Protein AF-A0A9Q1EUB3-F1 (afdb_monomer_lite)

Organism: Synaphobranchus kaupii (NCBI:txid118154)

Secondary structure (DSSP, 8-state):
-----------------------HHHHHHHHHHHHHHHHTTTS--HHHHHHHHHHHHHHHHGGGGGGSHHHHHHHHHHHHTT---SS--HHHHHHHHHHHHHHHHHHHHHHHHHHHHHH--SS---HHHHHHHTT----SSTTS-----

Structure (mmCIF, N/CA/C/O backbone):
data_AF-A0A9Q1EUB3-F1
#
_entry.id   AF-A0A9Q1EUB3-F1
#
loop_
_atom_site.group_PDB
_atom_site.id
_atom_site.type_symbol
_atom_site.label_atom_id
_atom_site.label_alt_id
_atom_site.label_comp_id
_atom_site.label_asym_id
_atom_site.label_entity_id
_atom_site.label_seq_id
_atom_site.pdbx_PDB_ins_code
_atom_site.Cartn_x
_atom_site.Cartn_y
_atom_site.Cartn_z
_atom_site.occupancy
_atom_site.B_iso_or_equiv
_atom_site.auth_seq_id
_atom_site.auth_comp_id
_atom_site.auth_asym_id
_atom_site.auth_atom_id
_atom_site.pdbx_PDB_model_num
ATOM 1 N N . MET A 1 1 ? 26.796 -40.409 -0.440 1.00 44.06 1 MET A N 1
ATOM 2 C CA . MET A 1 1 ? 26.530 -39.123 -1.110 1.00 44.06 1 MET A CA 1
ATOM 3 C C . MET A 1 1 ? 26.228 -39.426 -2.563 1.00 44.06 1 MET A C 1
ATOM 5 O O . MET A 1 1 ? 27.156 -39.417 -3.345 1.00 44.06 1 MET A O 1
ATOM 9 N N . GLU A 1 2 ? 24.979 -39.734 -2.904 1.00 29.94 2 GLU A N 1
ATOM 10 C CA . GLU A 1 2 ? 24.496 -39.784 -4.292 1.00 29.94 2 GLU A CA 1
ATOM 11 C C . GLU A 1 2 ? 22.990 -39.489 -4.243 1.00 29.94 2 GLU A C 1
ATOM 13 O O . GLU A 1 2 ? 22.250 -40.174 -3.540 1.00 29.94 2 GLU A O 1
ATOM 18 N N . PHE A 1 3 ? 22.554 -38.418 -4.907 1.00 33.25 3 PHE A N 1
ATOM 19 C CA . PHE A 1 3 ? 21.143 -38.091 -5.121 1.00 33.25 3 PHE A CA 1
ATOM 20 C C . PHE A 1 3 ? 20.840 -38.330 -6.604 1.00 33.25 3 PHE A C 1
ATOM 22 O O . PHE A 1 3 ? 21.525 -37.734 -7.440 1.00 33.25 3 PHE A O 1
ATOM 29 N N . PRO A 1 4 ? 19.841 -39.154 -6.966 1.00 39.62 4 PRO A N 1
ATOM 30 C CA . PRO A 1 4 ? 19.448 -39.307 -8.354 1.00 39.62 4 PRO A CA 1
ATOM 31 C C . PRO A 1 4 ? 18.542 -38.145 -8.776 1.00 39.62 4 PRO A C 1
ATOM 33 O O . PRO A 1 4 ? 17.519 -37.856 -8.153 1.00 39.62 4 PRO A O 1
ATOM 36 N N . LEU A 1 5 ? 18.934 -37.486 -9.863 1.00 42.03 5 LEU A N 1
ATOM 37 C CA . LEU A 1 5 ? 18.097 -36.578 -10.639 1.00 42.03 5 LEU A CA 1
ATOM 38 C C . LEU A 1 5 ? 17.076 -37.416 -11.421 1.00 42.03 5 LEU A C 1
ATOM 40 O O . LEU A 1 5 ? 17.449 -38.079 -12.386 1.00 42.03 5 LEU A O 1
ATOM 44 N N . SER A 1 6 ? 15.798 -37.376 -11.031 1.00 38.88 6 SER A N 1
ATOM 45 C CA . SER A 1 6 ? 14.698 -37.865 -11.870 1.00 38.88 6 SER A CA 1
ATOM 46 C C . SER A 1 6 ? 13.845 -36.696 -12.361 1.00 38.88 6 SER A C 1
ATOM 48 O O . SER A 1 6 ? 13.167 -36.032 -11.582 1.00 38.88 6 SER A O 1
ATOM 50 N N . GLU A 1 7 ? 13.930 -36.469 -13.670 1.00 37.84 7 GLU A N 1
ATOM 51 C CA . GLU A 1 7 ? 12.834 -36.102 -14.572 1.00 37.84 7 GLU A CA 1
ATOM 52 C C . GLU A 1 7 ? 11.851 -35.017 -14.101 1.00 37.84 7 GLU A C 1
ATOM 54 O O . GLU A 1 7 ? 10.818 -35.289 -13.495 1.00 37.84 7 GLU A O 1
ATOM 59 N N . CYS A 1 8 ? 12.106 -33.773 -14.517 1.00 34.84 8 CYS A N 1
ATOM 60 C CA . CYS A 1 8 ? 11.049 -32.773 -14.637 1.00 34.84 8 CYS A CA 1
ATOM 61 C C . CYS A 1 8 ? 10.684 -32.649 -16.121 1.00 34.84 8 CYS A C 1
ATOM 63 O O . CYS A 1 8 ? 11.430 -32.085 -16.925 1.00 34.84 8 CYS A O 1
ATOM 65 N N . GLY A 1 9 ? 9.562 -33.275 -16.480 1.00 30.45 9 GLY A N 1
ATOM 66 C CA . GLY A 1 9 ? 9.044 -33.370 -17.837 1.00 30.45 9 GLY A CA 1
ATOM 67 C C . GLY A 1 9 ? 8.865 -32.007 -18.503 1.00 30.45 9 GLY A C 1
ATOM 68 O O . GLY A 1 9 ? 8.285 -31.071 -17.954 1.00 30.45 9 GLY A O 1
ATOM 69 N N . SER A 1 10 ? 9.353 -31.926 -19.737 1.00 34.34 10 SER A N 1
ATOM 70 C CA . SER A 1 10 ? 9.115 -30.816 -20.649 1.00 34.34 10 SER A CA 1
ATOM 71 C C . SER A 1 10 ? 7.652 -30.808 -21.082 1.00 34.34 10 SER A C 1
ATOM 73 O O . SER A 1 10 ? 7.253 -31.555 -21.972 1.00 34.34 10 SER A O 1
ATOM 75 N N . VAL A 1 11 ? 6.845 -29.932 -20.490 1.00 35.12 11 VAL A N 1
ATOM 76 C CA . VAL A 1 11 ? 5.550 -29.565 -21.065 1.00 35.12 11 VAL A CA 1
ATOM 77 C C . VAL A 1 11 ? 5.736 -28.267 -21.839 1.00 35.12 11 VAL A C 1
ATOM 79 O O . VAL A 1 11 ? 5.609 -27.159 -21.322 1.00 35.12 11 VAL A O 1
ATOM 82 N N . VAL A 1 12 ? 6.070 -28.436 -23.117 1.00 43.19 12 VAL A N 1
ATOM 83 C CA . VAL A 1 12 ? 5.986 -27.400 -24.145 1.00 43.19 12 VAL A CA 1
ATOM 84 C C . VAL A 1 12 ? 4.505 -27.091 -24.364 1.00 43.19 12 VAL A C 1
ATOM 86 O O . VAL A 1 12 ? 3.817 -27.775 -25.122 1.00 43.19 12 VAL A O 1
ATOM 89 N N . LEU A 1 13 ? 3.995 -26.049 -23.709 1.00 34.94 13 LEU A N 1
ATOM 90 C CA . LEU A 1 13 ? 2.704 -25.459 -24.054 1.00 34.94 13 LEU A CA 1
ATOM 91 C C . LEU A 1 13 ? 2.918 -24.137 -24.784 1.00 34.94 13 LEU A C 1
ATOM 93 O O . LEU A 1 13 ? 3.060 -23.069 -24.199 1.00 34.94 13 LEU A O 1
ATOM 97 N N . LYS A 1 14 ? 2.962 -24.298 -26.110 1.00 31.47 14 LYS A N 1
ATOM 98 C CA . LYS A 1 14 ? 2.446 -23.416 -27.162 1.00 31.47 14 LYS A CA 1
ATOM 99 C C . LYS A 1 14 ? 2.077 -22.000 -26.713 1.00 31.47 14 LYS A C 1
ATOM 101 O O . LYS A 1 14 ? 1.000 -21.752 -26.174 1.00 31.47 14 LYS A O 1
ATOM 106 N N . SER A 1 15 ? 2.963 -21.085 -27.092 1.00 37.06 15 SER A N 1
ATOM 107 C CA . SER A 1 15 ? 2.638 -19.837 -27.783 1.00 37.06 15 SER A CA 1
ATOM 108 C C . SER A 1 15 ? 1.164 -19.706 -28.192 1.00 37.06 15 SER A C 1
ATOM 110 O O . SER A 1 15 ? 0.725 -20.188 -29.237 1.00 37.06 15 SER A O 1
ATOM 112 N N . LYS A 1 16 ? 0.398 -18.981 -27.381 1.00 37.72 16 LYS A N 1
ATOM 113 C CA . LYS A 1 16 ? -0.776 -18.260 -27.860 1.00 37.72 16 LYS A CA 1
ATOM 114 C C . LYS A 1 16 ? -0.480 -16.776 -27.748 1.00 37.72 16 LYS A C 1
ATOM 116 O O . LYS A 1 16 ? -0.181 -16.273 -26.670 1.00 37.72 16 LYS A O 1
ATOM 121 N N . LEU A 1 17 ? -0.513 -16.138 -28.915 1.00 42.16 17 LEU A N 1
ATOM 122 C CA . LEU A 1 17 ? -0.619 -14.703 -29.127 1.00 42.16 17 LEU A CA 1
ATOM 123 C C . LEU A 1 17 ? -1.437 -14.036 -28.014 1.00 42.16 17 LEU A C 1
ATOM 125 O O . LEU A 1 17 ? -2.651 -14.201 -27.962 1.00 42.16 17 LEU A O 1
ATOM 129 N N . CYS A 1 18 ? -0.766 -13.221 -27.214 1.00 31.62 18 CYS A N 1
ATOM 130 C CA . CYS A 1 18 ? -1.321 -11.993 -26.660 1.00 31.62 18 CYS A CA 1
ATOM 131 C C . CYS A 1 18 ? -0.245 -10.926 -26.849 1.00 31.62 18 CYS A C 1
ATOM 133 O O . CYS A 1 18 ? 0.394 -10.470 -25.905 1.00 31.62 18 CYS A O 1
ATOM 135 N N . GLN A 1 19 ? -0.006 -10.571 -28.113 1.00 35.78 19 GLN A N 1
ATOM 136 C CA . GLN A 1 19 ? 0.551 -9.267 -28.440 1.00 35.78 19 GL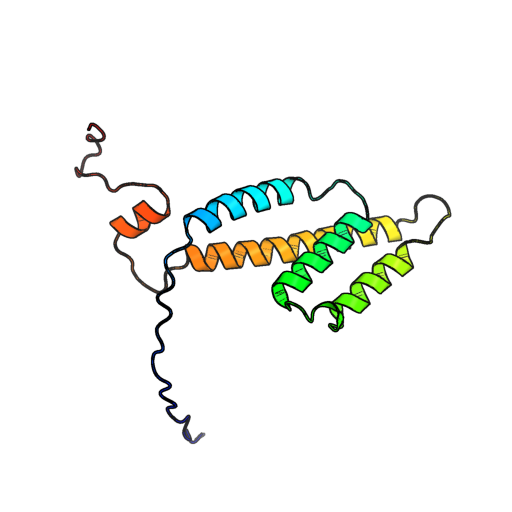N A CA 1
ATOM 137 C C . GLN A 1 19 ? -0.581 -8.258 -28.190 1.00 35.78 19 GLN A C 1
ATOM 139 O O . GLN A 1 19 ? -1.271 -7.845 -29.116 1.00 35.78 19 GLN A O 1
ATOM 144 N N . GLU A 1 20 ? -0.859 -7.955 -26.922 1.00 34.50 20 GLU A N 1
ATOM 145 C CA . GLU A 1 20 ? -1.753 -6.850 -26.588 1.00 34.50 20 GLU A CA 1
ATOM 146 C C . GLU A 1 20 ? -0.958 -5.544 -26.727 1.00 34.50 20 GLU A C 1
ATOM 148 O O . GLU A 1 20 ? 0.180 -5.457 -26.247 1.00 34.50 20 GLU A O 1
ATOM 153 N N . PRO A 1 21 ? -1.505 -4.546 -27.437 1.00 38.25 21 PRO A N 1
ATOM 154 C CA . PRO A 1 21 ? -0.824 -3.293 -27.684 1.00 38.25 21 PRO A CA 1
ATOM 155 C C . PRO A 1 21 ? -0.577 -2.555 -26.369 1.00 38.25 21 PRO A C 1
ATOM 157 O O . PRO A 1 21 ? -1.400 -2.502 -25.462 1.00 38.25 21 PRO A O 1
ATOM 160 N N . ILE A 1 22 ? 0.617 -1.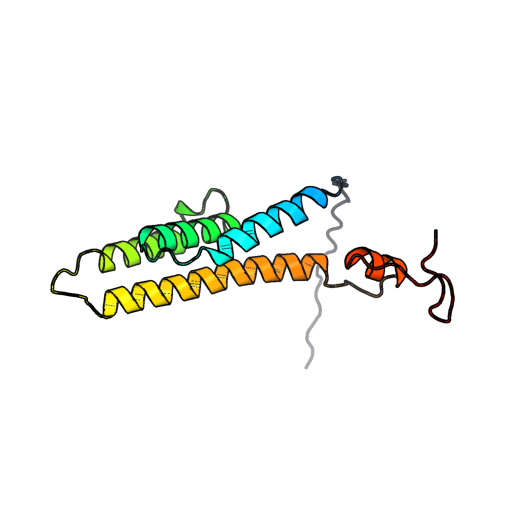989 -26.304 1.00 45.75 22 ILE A N 1
ATOM 161 C CA . ILE A 1 22 ? 1.215 -1.272 -25.191 1.00 45.75 22 ILE A CA 1
ATOM 162 C C . ILE A 1 22 ? 0.281 -0.135 -24.714 1.00 45.75 22 ILE A C 1
ATOM 164 O O . ILE A 1 22 ? 0.266 0.957 -25.277 1.00 45.75 22 ILE A O 1
ATOM 168 N N . GLU A 1 23 ? -0.457 -0.365 -23.623 1.00 39.03 23 GLU A N 1
ATOM 169 C CA . GLU A 1 23 ? -1.208 0.653 -22.864 1.00 39.03 23 GLU A CA 1
ATOM 170 C C . GLU A 1 23 ? -0.277 1.564 -22.015 1.00 39.03 23 GLU A C 1
ATOM 172 O O . GLU A 1 23 ? -0.557 1.879 -20.852 1.00 39.03 23 GLU A O 1
ATOM 177 N N . THR A 1 24 ? 0.873 2.009 -22.539 1.00 45.38 24 THR A N 1
ATOM 178 C CA . THR A 1 24 ? 1.835 2.835 -21.766 1.00 45.38 24 THR A CA 1
ATOM 179 C C . THR A 1 24 ? 1.306 4.223 -21.418 1.00 45.38 24 THR A C 1
ATOM 181 O O . THR A 1 24 ? 1.717 4.790 -20.403 1.00 45.38 24 THR A O 1
ATOM 184 N N . LEU A 1 25 ? 0.349 4.752 -22.185 1.00 40.81 25 LEU A N 1
ATOM 185 C CA . LEU A 1 25 ? -0.290 6.040 -21.890 1.00 40.81 25 LEU A CA 1
ATOM 186 C C . LEU A 1 25 ? -1.237 5.951 -20.680 1.00 40.81 25 LEU A C 1
ATOM 188 O O . LEU A 1 25 ? -1.272 6.862 -19.852 1.00 40.81 25 LEU A O 1
ATOM 192 N N . GLY A 1 26 ? -1.916 4.813 -20.497 1.00 43.84 26 GLY A N 1
ATOM 193 C CA . GLY A 1 26 ? -2.769 4.568 -19.331 1.00 43.84 26 GLY A CA 1
ATOM 194 C C . GLY A 1 26 ? -1.970 4.356 -18.043 1.00 43.84 26 GLY A C 1
ATOM 195 O O . GLY A 1 26 ? -2.418 4.738 -16.958 1.00 43.84 26 GLY A O 1
ATOM 196 N N . PHE A 1 27 ? -0.757 3.799 -18.146 1.00 42.88 27 PHE A N 1
ATOM 197 C CA . PHE A 1 27 ? 0.111 3.560 -16.994 1.00 42.88 27 PHE A CA 1
ATOM 198 C C . PHE A 1 27 ? 0.569 4.870 -16.345 1.00 42.88 27 PHE A C 1
ATOM 200 O O . PHE A 1 27 ? 0.422 5.018 -15.134 1.00 42.88 27 PHE A O 1
ATOM 207 N N . GLN A 1 28 ? 1.050 5.844 -17.127 1.00 47.72 28 GLN A N 1
ATOM 208 C CA . GLN A 1 28 ? 1.608 7.098 -16.604 1.00 47.72 28 GLN A CA 1
ATOM 209 C C . GLN A 1 28 ? 0.540 8.004 -15.961 1.00 47.72 28 GLN A C 1
ATOM 211 O O . GLN A 1 28 ? 0.772 8.588 -14.897 1.00 47.72 28 GLN A O 1
ATOM 216 N N . GLU A 1 29 ? -0.655 8.090 -16.554 1.00 49.69 29 GLU A N 1
ATOM 217 C CA . GLU A 1 29 ? -1.780 8.856 -16.000 1.00 49.69 29 GLU A CA 1
ATOM 218 C C . GLU A 1 29 ? -2.383 8.200 -14.753 1.00 49.69 29 GLU A C 1
ATOM 220 O O . GLU A 1 29 ? -2.696 8.885 -13.772 1.00 49.69 29 GLU A O 1
ATOM 225 N N . LYS A 1 30 ? -2.496 6.866 -14.742 1.00 53.62 30 LYS A N 1
ATOM 226 C CA . LYS A 1 30 ? -2.909 6.100 -13.559 1.00 53.62 30 LYS A CA 1
ATOM 227 C C . LYS A 1 30 ? -1.891 6.239 -12.429 1.00 53.62 30 LYS A C 1
ATOM 229 O O . LYS A 1 30 ? -2.296 6.452 -11.289 1.00 53.62 30 LYS A O 1
ATOM 234 N N . TRP A 1 31 ? -0.594 6.230 -12.742 1.00 52.28 31 TRP A N 1
ATOM 235 C CA . TRP A 1 31 ? 0.483 6.505 -11.786 1.00 52.28 31 TRP A CA 1
ATOM 236 C C . TRP A 1 31 ? 0.379 7.914 -11.202 1.00 52.28 31 TRP A C 1
ATOM 238 O O . TRP A 1 31 ? 0.492 8.091 -9.992 1.00 52.28 31 TRP A O 1
ATOM 248 N N . ARG A 1 32 ? 0.108 8.929 -12.034 1.00 52.19 32 ARG A N 1
ATOM 249 C CA . ARG A 1 32 ? -0.067 10.324 -11.591 1.00 52.19 32 ARG A CA 1
ATOM 250 C C . ARG A 1 32 ? -1.268 10.465 -10.644 1.00 52.19 32 ARG A C 1
ATOM 252 O O . ARG A 1 32 ? -1.176 11.156 -9.627 1.00 52.19 32 ARG A O 1
ATOM 259 N N . ARG A 1 33 ? -2.362 9.751 -10.927 1.00 52.88 33 ARG A N 1
ATOM 260 C CA . ARG A 1 33 ? -3.582 9.707 -10.102 1.00 52.88 33 ARG A CA 1
ATOM 261 C C . ARG A 1 33 ? -3.375 8.945 -8.790 1.00 52.88 33 ARG A C 1
ATOM 263 O O . ARG A 1 33 ? -3.799 9.422 -7.740 1.00 52.88 33 ARG A O 1
ATOM 270 N N . ASP A 1 34 ? -2.676 7.813 -8.825 1.00 56.00 34 ASP A N 1
ATOM 271 C CA . ASP A 1 34 ? -2.317 7.032 -7.636 1.00 56.00 34 ASP A CA 1
ATOM 272 C C . ASP A 1 34 ? -1.300 7.777 -6.751 1.00 56.00 34 ASP A C 1
ATOM 274 O O . ASP A 1 34 ? -1.431 7.751 -5.529 1.00 56.00 34 ASP A O 1
ATOM 278 N N . LYS A 1 35 ? -0.366 8.537 -7.343 1.00 52.22 35 LYS A N 1
ATOM 279 C CA . LYS A 1 35 ? 0.605 9.399 -6.642 1.00 52.22 35 LYS A CA 1
ATOM 280 C C . LYS A 1 35 ? -0.067 10.553 -5.891 1.00 52.22 35 LYS A C 1
ATOM 282 O O . LYS A 1 35 ? 0.295 10.836 -4.749 1.00 52.22 35 LYS A O 1
ATOM 287 N N . LEU A 1 36 ? -1.075 11.197 -6.488 1.00 51.28 36 LEU A N 1
ATOM 288 C CA . LEU A 1 36 ? -1.849 12.253 -5.820 1.00 51.28 36 LEU A CA 1
ATOM 289 C C . LEU A 1 36 ? -2.753 11.685 -4.710 1.00 51.28 36 LEU A C 1
ATOM 291 O O . LEU A 1 36 ? -2.957 12.314 -3.676 1.00 51.28 36 LEU A O 1
ATOM 295 N N . ARG A 1 37 ? -3.236 10.454 -4.890 1.00 52.97 37 ARG A N 1
ATOM 296 C CA . ARG A 1 37 ? -4.070 9.737 -3.921 1.00 52.97 37 ARG A CA 1
ATOM 297 C C . ARG A 1 37 ? -3.267 9.185 -2.733 1.00 52.97 37 ARG A C 1
ATOM 299 O O . ARG A 1 37 ? -3.807 9.115 -1.634 1.00 52.97 37 ARG A O 1
ATOM 306 N N . PHE A 1 38 ? -1.982 8.887 -2.937 1.00 48.69 38 PHE A N 1
ATOM 307 C CA . PHE A 1 38 ? -1.000 8.587 -1.888 1.00 48.69 38 PHE A CA 1
ATOM 308 C C . PHE A 1 38 ? -0.686 9.809 -1.014 1.00 48.69 38 PHE A C 1
ATOM 310 O O . PHE A 1 38 ? -0.646 9.692 0.207 1.00 48.69 38 PHE A O 1
ATOM 317 N N . LYS A 1 39 ? -0.550 11.002 -1.619 1.00 48.69 39 LYS A N 1
ATOM 318 C CA . LYS A 1 39 ? -0.386 12.273 -0.883 1.00 48.69 39 LYS A CA 1
ATOM 319 C C . LYS A 1 39 ? -1.582 12.616 0.019 1.00 48.69 39 LYS A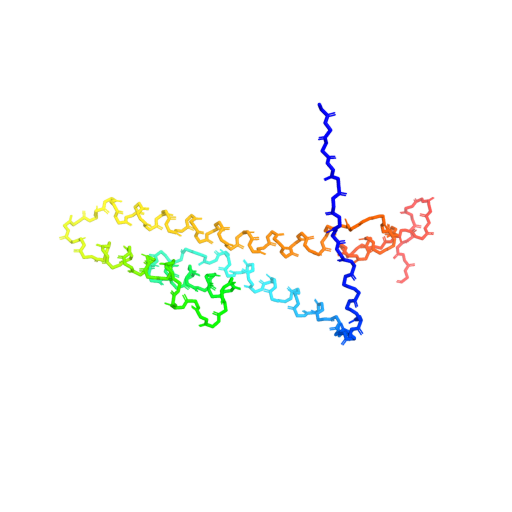 C 1
ATOM 321 O O . LYS A 1 39 ? -1.425 13.385 0.956 1.00 48.69 39 LYS A O 1
ATOM 326 N N . MET A 1 40 ? -2.757 12.034 -0.236 1.00 42.81 40 MET A N 1
ATOM 327 C CA . MET A 1 40 ? -3.996 12.256 0.525 1.00 42.81 40 MET A CA 1
ATOM 328 C C . MET A 1 40 ? -4.328 11.147 1.540 1.00 42.81 40 MET A C 1
ATOM 330 O O . MET A 1 40 ? -5.448 11.102 2.048 1.00 42.81 40 MET A O 1
ATOM 334 N N . ALA A 1 41 ? -3.392 10.248 1.859 1.00 47.34 41 ALA A N 1
ATOM 335 C CA . ALA A 1 41 ? -3.629 9.123 2.770 1.00 47.34 41 ALA A CA 1
ATOM 336 C C . ALA A 1 41 ? -4.028 9.507 4.217 1.00 47.34 41 ALA A C 1
ATOM 338 O O . ALA A 1 41 ? -4.335 8.615 5.004 1.00 47.34 41 ALA A O 1
ATOM 339 N N . ALA A 1 42 ? -4.103 10.790 4.581 1.00 50.06 42 ALA A N 1
ATOM 340 C CA . ALA A 1 42 ? -4.426 11.205 5.944 1.00 50.06 42 ALA A CA 1
ATOM 341 C C . ALA A 1 42 ? -5.414 12.383 6.023 1.00 50.06 42 ALA A C 1
ATOM 343 O O . ALA A 1 42 ? -5.119 13.420 6.601 1.00 50.06 42 ALA A O 1
ATOM 344 N N . LEU A 1 43 ? -6.641 12.201 5.527 1.00 51.56 43 LEU A N 1
ATOM 345 C CA . LEU A 1 43 ? -7.783 12.714 6.294 1.00 51.56 43 LEU A CA 1
ATOM 346 C C . LEU A 1 43 ? -8.168 11.595 7.267 1.00 51.56 43 LEU A C 1
ATOM 348 O O . LEU A 1 43 ? -8.731 10.576 6.855 1.00 51.56 43 LEU A O 1
ATOM 352 N N . ILE A 1 44 ? -7.743 11.772 8.522 1.00 64.56 44 ILE A N 1
ATOM 353 C CA . ILE A 1 44 ? -7.589 10.809 9.631 1.00 64.56 44 ILE A CA 1
ATOM 354 C C . ILE A 1 44 ? -8.940 10.208 10.050 1.00 64.56 44 ILE A C 1
ATOM 356 O O . ILE A 1 44 ? -9.465 10.454 11.127 1.00 64.56 44 ILE A O 1
ATOM 360 N N . SER A 1 45 ? -9.557 9.434 9.164 1.00 79.69 45 SER A N 1
ATOM 361 C CA . SER A 1 45 ? -10.814 8.749 9.442 1.00 79.69 45 SER A CA 1
ATOM 362 C C . SER A 1 45 ? -10.594 7.239 9.333 1.00 79.69 45 SER A C 1
ATOM 364 O O . SER A 1 45 ? -10.202 6.756 8.261 1.00 79.69 45 SER A O 1
ATOM 366 N N . PRO A 1 46 ? -10.870 6.467 10.404 1.00 84.50 46 PRO A N 1
ATOM 367 C CA . PRO A 1 46 ? -10.691 5.014 10.420 1.00 84.50 46 PRO A CA 1
ATOM 368 C C . PRO A 1 46 ? -11.350 4.325 9.214 1.00 84.50 46 PRO A C 1
ATOM 370 O O . PRO A 1 46 ? -10.781 3.432 8.591 1.00 84.50 46 PRO A O 1
ATOM 373 N N . LEU A 1 47 ? -12.523 4.812 8.796 1.00 86.69 47 LEU A N 1
ATOM 374 C CA . LEU A 1 47 ? -13.258 4.276 7.650 1.00 86.69 47 LEU A CA 1
ATOM 375 C C . LEU A 1 47 ? -12.531 4.463 6.311 1.00 86.69 47 LEU A C 1
ATOM 377 O O . LEU A 1 47 ? -12.641 3.603 5.432 1.00 86.69 47 LEU A O 1
ATOM 381 N N . ARG A 1 48 ? -11.799 5.568 6.113 1.00 88.38 48 ARG A N 1
ATOM 382 C CA . ARG A 1 48 ? -11.011 5.778 4.885 1.00 88.38 48 ARG A CA 1
ATOM 383 C C . ARG A 1 48 ? -9.822 4.830 4.846 1.00 88.38 48 ARG A C 1
ATOM 385 O O . ARG A 1 48 ? -9.582 4.251 3.788 1.00 88.38 48 ARG A O 1
ATOM 392 N N . VAL A 1 49 ? -9.154 4.628 5.982 1.00 89.69 49 VAL A N 1
ATOM 393 C CA . VAL A 1 49 ? -8.033 3.686 6.113 1.00 89.69 49 VAL A CA 1
ATOM 394 C C . VAL A 1 49 ? -8.513 2.256 5.862 1.00 89.69 49 VAL A C 1
ATOM 396 O O . VAL A 1 49 ? -7.976 1.586 4.983 1.00 89.69 49 VAL A O 1
ATOM 399 N N . CYS A 1 50 ? -9.602 1.832 6.509 1.00 91.06 50 CYS A N 1
ATOM 400 C CA . CYS A 1 50 ? -10.223 0.525 6.280 1.00 91.06 50 CYS A CA 1
ATOM 401 C C . CYS A 1 50 ? -10.573 0.318 4.795 1.00 91.06 50 CYS A C 1
ATOM 403 O O . CYS A 1 50 ? -10.145 -0.654 4.173 1.00 91.06 50 CYS A O 1
ATOM 405 N N . ARG A 1 51 ? -11.270 1.277 4.165 1.00 91.50 51 ARG A N 1
ATOM 406 C CA . ARG A 1 51 ? -11.581 1.220 2.723 1.00 91.50 51 ARG A CA 1
ATOM 407 C C . ARG A 1 51 ? -10.327 1.199 1.846 1.00 91.50 51 ARG A C 1
ATOM 409 O O . ARG A 1 51 ? -10.377 0.627 0.761 1.00 91.50 51 ARG A O 1
ATOM 416 N N . GLY A 1 52 ? -9.244 1.845 2.272 1.00 91.81 52 GLY A N 1
ATOM 417 C CA . GLY A 1 52 ? -7.944 1.805 1.608 1.00 91.81 52 GLY A CA 1
ATOM 418 C C . GLY A 1 52 ? -7.356 0.399 1.621 1.00 91.81 52 GLY A C 1
ATOM 419 O O . GLY A 1 52 ? -7.095 -0.155 0.557 1.00 91.81 52 GLY A O 1
ATOM 420 N N . ILE A 1 53 ? -7.257 -0.212 2.802 1.00 92.94 53 ILE A N 1
ATOM 421 C CA . ILE A 1 53 ? -6.721 -1.570 2.975 1.00 92.94 53 ILE A CA 1
ATOM 422 C C . ILE A 1 53 ? -7.544 -2.573 2.159 1.00 92.94 53 ILE A C 1
ATOM 424 O O . ILE A 1 53 ? -6.993 -3.365 1.400 1.00 92.94 53 ILE A O 1
ATOM 428 N N . LEU A 1 54 ? -8.875 -2.486 2.220 1.00 92.69 54 LEU A N 1
ATOM 429 C CA . LEU A 1 54 ? -9.755 -3.366 1.447 1.00 92.69 54 LEU A CA 1
ATOM 430 C C . LEU A 1 54 ? -9.591 -3.210 -0.074 1.00 92.69 54 LEU A C 1
ATOM 432 O O . LEU A 1 54 ? -9.814 -4.170 -0.813 1.00 92.69 54 LEU A O 1
ATOM 436 N N . LYS A 1 55 ? -9.212 -2.021 -0.561 1.00 92.75 55 LYS A N 1
ATOM 437 C CA . LYS A 1 55 ? -8.899 -1.809 -1.982 1.00 92.75 55 LYS A CA 1
ATOM 438 C C . LYS A 1 55 ? -7.591 -2.482 -2.378 1.00 92.75 55 LYS A C 1
ATOM 440 O O . LYS A 1 55 ? -7.558 -3.082 -3.447 1.00 92.75 55 LYS A O 1
ATOM 445 N N . GLU A 1 56 ? -6.566 -2.426 -1.533 1.00 92.44 56 GLU A N 1
ATOM 446 C CA . GLU A 1 56 ? -5.303 -3.131 -1.784 1.00 92.44 56 GLU A CA 1
ATOM 447 C C . GLU A 1 56 ? -5.503 -4.656 -1.747 1.00 92.44 56 GLU A C 1
ATOM 449 O O . GLU A 1 56 ? -5.084 -5.352 -2.667 1.00 92.44 56 GLU A O 1
ATOM 454 N N . ILE A 1 57 ? -6.266 -5.185 -0.780 1.00 92.12 57 ILE A N 1
ATOM 455 C CA . ILE A 1 57 ? -6.613 -6.621 -0.746 1.00 92.12 57 ILE A CA 1
ATOM 456 C C . ILE A 1 57 ? -7.375 -7.027 -2.017 1.00 92.12 57 ILE A C 1
ATOM 458 O O . ILE A 1 57 ? -7.098 -8.075 -2.600 1.00 92.12 57 ILE A O 1
ATOM 462 N N . ARG A 1 58 ? -8.304 -6.188 -2.495 1.00 92.69 58 ARG A N 1
ATOM 463 C CA . ARG A 1 58 ? -9.010 -6.427 -3.762 1.00 92.69 58 ARG A CA 1
ATOM 464 C C . ARG A 1 58 ? -8.068 -6.414 -4.966 1.00 92.69 58 ARG A C 1
ATOM 466 O O . ARG A 1 58 ? -8.270 -7.207 -5.878 1.00 92.69 58 ARG A O 1
ATOM 473 N N . ALA A 1 59 ? -7.062 -5.542 -4.982 1.00 89.56 59 ALA A N 1
ATOM 474 C CA . ALA A 1 59 ? -6.072 -5.512 -6.055 1.00 89.56 59 ALA A CA 1
ATOM 475 C C . ALA A 1 59 ? -5.245 -6.810 -6.114 1.00 89.56 59 ALA A C 1
ATOM 477 O O . ALA A 1 59 ? -4.882 -7.237 -7.203 1.00 89.56 59 ALA A O 1
ATOM 478 N N . LEU A 1 60 ? -5.002 -7.456 -4.967 1.00 87.88 60 LEU A N 1
ATOM 479 C CA . LEU A 1 60 ? -4.241 -8.708 -4.877 1.00 87.88 60 LEU A CA 1
ATOM 480 C C . LEU A 1 60 ? -5.085 -9.968 -5.131 1.00 87.88 60 LEU A C 1
ATOM 482 O O . LEU A 1 60 ? -4.617 -10.898 -5.778 1.00 87.88 60 LEU A O 1
ATOM 486 N N . LYS A 1 61 ? -6.310 -10.032 -4.591 1.00 88.50 61 LYS A N 1
ATOM 487 C CA . LYS A 1 61 ? -7.165 -11.240 -4.613 1.00 88.50 61 LYS A CA 1
ATOM 488 C C . LYS A 1 61 ? -8.298 -11.197 -5.644 1.00 88.50 61 LYS A C 1
ATOM 490 O O . LYS A 1 61 ? -8.972 -12.199 -5.851 1.00 88.50 61 LYS A O 1
ATOM 495 N N . GLY A 1 62 ? -8.548 -10.057 -6.285 1.00 89.12 62 GLY A N 1
ATOM 496 C CA . GLY A 1 62 ? -9.606 -9.920 -7.288 1.00 89.12 62 GLY A CA 1
ATOM 497 C C . GLY A 1 62 ? -11.019 -9.905 -6.691 1.00 89.12 62 GLY A C 1
ATOM 498 O O . GLY A 1 62 ? -11.275 -9.271 -5.665 1.00 89.12 62 GLY A O 1
ATOM 499 N N . ARG A 1 63 ? -11.980 -10.556 -7.363 1.00 87.75 63 ARG A N 1
ATOM 500 C CA . ARG A 1 63 ? -13.416 -10.497 -7.004 1.00 87.75 63 ARG A CA 1
ATOM 501 C C . ARG A 1 63 ? -13.744 -11.237 -5.703 1.00 87.75 63 ARG A C 1
ATOM 503 O O . ARG A 1 63 ? -14.650 -10.816 -4.985 1.00 87.75 63 ARG A O 1
ATOM 510 N N . GLU A 1 64 ? -12.965 -12.258 -5.360 1.00 90.81 64 GLU A N 1
ATOM 511 C CA . GLU A 1 64 ? -13.184 -13.127 -4.193 1.00 90.81 64 GLU A CA 1
ATOM 512 C C . GLU A 1 64 ? -12.542 -12.599 -2.902 1.00 90.81 64 GLU A C 1
ATOM 514 O O . GLU A 1 64 ? -12.533 -13.267 -1.870 1.00 90.81 64 GLU A O 1
ATOM 519 N N . TYR A 1 65 ? -12.065 -11.350 -2.908 1.00 91.06 65 TYR A N 1
ATOM 520 C CA . TYR A 1 65 ? -11.403 -10.731 -1.756 1.00 91.06 65 TYR A CA 1
ATOM 521 C C . TYR A 1 65 ? -12.248 -10.747 -0.466 1.00 91.06 65 TYR A C 1
ATOM 523 O O . TYR A 1 65 ? -11.689 -10.749 0.625 1.00 91.06 65 TYR A O 1
ATOM 531 N N . LYS A 1 66 ? -13.587 -10.782 -0.576 1.00 90.62 66 LYS A N 1
ATOM 532 C CA . LYS A 1 66 ? -14.513 -10.842 0.572 1.00 90.62 66 LYS A CA 1
ATOM 533 C C . LYS A 1 66 ? -14.460 -12.170 1.333 1.00 90.62 66 LYS A C 1
ATOM 535 O O . LYS A 1 66 ? -14.811 -12.199 2.503 1.00 90.62 66 LYS A O 1
ATOM 540 N N . GLN A 1 67 ? -14.049 -13.253 0.676 1.00 90.69 67 GLN A N 1
ATOM 541 C CA . GLN A 1 67 ? -13.961 -14.589 1.279 1.00 90.69 67 GLN A CA 1
ATOM 542 C C . GLN A 1 67 ? -12.604 -14.819 1.961 1.00 90.69 67 GLN A C 1
ATOM 544 O O . GLN A 1 67 ? -12.400 -15.807 2.658 1.00 90.69 67 GLN A O 1
ATOM 549 N N . THR A 1 68 ? -11.651 -13.905 1.766 1.00 92.50 68 THR A N 1
ATOM 550 C CA . THR A 1 68 ? -10.302 -14.036 2.316 1.00 92.50 68 THR A CA 1
ATOM 551 C C . THR A 1 68 ? -10.295 -13.769 3.822 1.00 92.50 68 THR A C 1
ATOM 553 O O . THR A 1 68 ? -10.903 -12.808 4.290 1.00 92.50 68 THR A O 1
ATOM 556 N N . LEU A 1 69 ? -9.508 -14.542 4.578 1.00 92.38 69 LEU A N 1
ATOM 557 C CA . LEU A 1 69 ? -9.318 -14.342 6.021 1.00 92.38 69 LEU A CA 1
ATOM 558 C C . LEU A 1 69 ? -8.897 -12.902 6.371 1.00 92.38 69 LEU A C 1
ATOM 560 O O . LEU A 1 69 ? -9.401 -12.320 7.327 1.00 92.38 69 LEU A O 1
ATOM 564 N N . ALA A 1 70 ? -8.042 -12.297 5.542 1.00 90.94 70 ALA A N 1
ATOM 565 C CA . ALA A 1 70 ? -7.601 -10.911 5.689 1.00 90.94 70 ALA A CA 1
ATOM 566 C C . ALA A 1 70 ? -8.760 -9.897 5.672 1.00 90.94 70 ALA A C 1
ATOM 568 O O . ALA A 1 70 ? -8.724 -8.916 6.408 1.00 90.94 70 ALA A O 1
ATOM 569 N N . TYR A 1 71 ? -9.803 -10.129 4.866 1.00 93.00 71 TYR A N 1
ATOM 570 C CA . TYR A 1 71 ? -10.975 -9.251 4.813 1.00 93.00 71 TYR A CA 1
ATOM 571 C C . TYR A 1 71 ? -11.746 -9.277 6.132 1.00 93.00 71 TYR A C 1
ATOM 573 O O . TYR A 1 71 ? -12.024 -8.223 6.709 1.00 93.00 71 TYR A O 1
ATOM 581 N N . ASN A 1 72 ? -12.038 -10.483 6.623 1.00 93.81 72 ASN A N 1
ATOM 582 C CA . ASN A 1 72 ? -12.754 -10.683 7.880 1.00 93.81 72 ASN A CA 1
ATOM 583 C C . ASN A 1 72 ? -11.960 -10.115 9.059 1.00 93.81 72 ASN A C 1
ATOM 585 O O . ASN A 1 72 ? -12.519 -9.383 9.871 1.00 93.81 72 ASN A O 1
ATOM 589 N N . TYR A 1 73 ? -10.650 -10.372 9.094 1.00 94.25 73 TYR A N 1
ATOM 590 C CA . TYR A 1 73 ? -9.760 -9.858 10.130 1.00 94.25 73 TYR A CA 1
ATOM 591 C C . TYR A 1 73 ? -9.746 -8.326 10.175 1.00 94.25 73 TYR A C 1
ATOM 593 O O . TYR A 1 73 ? -9.963 -7.742 11.231 1.00 94.25 73 TYR A O 1
ATOM 601 N N . VAL A 1 74 ? -9.554 -7.655 9.033 1.00 92.62 74 VAL A N 1
ATOM 602 C CA . VAL A 1 74 ? -9.527 -6.184 8.987 1.00 92.62 74 VAL A CA 1
ATOM 603 C C . VAL A 1 74 ? -10.857 -5.601 9.468 1.00 92.62 74 VAL A C 1
ATOM 605 O O . VAL A 1 74 ? -10.859 -4.676 10.274 1.00 92.62 74 VAL A O 1
ATOM 608 N N . LEU A 1 75 ? -11.997 -6.135 9.023 1.00 91.94 75 LEU A N 1
ATOM 609 C CA . LEU A 1 75 ? -13.296 -5.635 9.481 1.00 91.94 75 LEU A CA 1
ATOM 610 C C . LEU A 1 75 ? -13.512 -5.833 10.982 1.00 91.94 75 LEU A C 1
ATOM 612 O O . LEU A 1 75 ? -14.040 -4.936 11.638 1.00 91.94 75 LEU A O 1
ATOM 616 N N . ASP A 1 76 ? -13.109 -6.980 11.515 1.00 91.88 76 ASP A N 1
ATOM 617 C CA . ASP A 1 76 ? -13.223 -7.294 12.935 1.00 91.88 76 ASP A CA 1
ATOM 618 C C . ASP A 1 76 ? -12.373 -6.343 13.797 1.00 91.88 76 ASP A C 1
ATOM 620 O O . ASP A 1 76 ? -12.887 -5.742 14.740 1.00 91.88 76 ASP A O 1
ATOM 624 N N . GLN A 1 77 ? -11.119 -6.088 13.406 1.00 89.00 77 GLN A N 1
ATOM 625 C CA . GLN A 1 77 ? -10.235 -5.140 14.100 1.00 89.00 77 GLN A CA 1
ATOM 626 C C . GLN A 1 77 ? -10.798 -3.711 14.114 1.00 89.00 77 GLN A C 1
ATOM 628 O O . GLN A 1 77 ? -10.778 -3.037 15.143 1.00 89.00 77 GLN A O 1
ATOM 633 N N . PHE A 1 78 ? -11.350 -3.240 12.992 1.00 88.50 78 PHE A N 1
ATOM 634 C CA . PHE A 1 78 ? -11.942 -1.899 12.929 1.00 88.50 78 PHE A CA 1
ATOM 635 C C . PHE A 1 78 ? -13.247 -1.782 13.728 1.00 88.50 78 PHE A C 1
ATOM 637 O O . PHE A 1 78 ? -13.523 -0.708 14.256 1.00 88.50 78 PHE A O 1
ATOM 644 N N . ARG A 1 79 ? -14.034 -2.860 13.846 1.00 87.81 79 ARG A N 1
ATOM 645 C CA . ARG A 1 79 ? -15.259 -2.888 14.666 1.00 87.81 79 ARG A CA 1
ATOM 646 C C . ARG A 1 79 ? -14.944 -2.899 16.158 1.00 87.81 79 ARG A C 1
ATOM 648 O O . ARG A 1 79 ? -15.535 -2.118 16.898 1.00 87.81 79 ARG A O 1
ATOM 655 N N . LYS A 1 80 ? -13.986 -3.727 16.585 1.00 85.94 80 LYS A N 1
ATOM 656 C CA . LYS A 1 80 ? -13.536 -3.809 17.985 1.00 85.94 80 LYS A CA 1
ATOM 657 C C . LYS A 1 80 ? -13.039 -2.459 18.508 1.00 85.94 80 LYS A C 1
ATOM 659 O O . LYS A 1 80 ? -13.372 -2.076 19.621 1.00 85.94 80 LYS A O 1
ATOM 664 N N . ASN A 1 81 ? -12.345 -1.698 17.663 1.00 81.19 81 ASN A N 1
ATOM 665 C CA . ASN A 1 81 ? -11.792 -0.390 18.018 1.00 81.19 81 ASN A CA 1
ATOM 666 C C . ASN A 1 81 ? -12.765 0.795 17.797 1.00 81.19 81 ASN A C 1
ATOM 668 O O . ASN A 1 81 ? -12.362 1.948 17.953 1.00 81.19 81 ASN A O 1
ATOM 672 N N . GLN A 1 82 ? -14.031 0.554 17.414 1.00 76.44 82 GLN A N 1
ATOM 673 C CA . GLN A 1 82 ? -15.020 1.614 17.142 1.00 76.44 82 GLN A CA 1
ATOM 674 C C . GLN A 1 82 ? -15.763 2.104 18.404 1.00 76.44 82 GLN A C 1
ATOM 676 O O . GLN A 1 82 ? -16.230 3.240 18.410 1.00 76.44 82 GLN A O 1
ATOM 681 N N . VAL A 1 83 ? -15.890 1.281 19.455 1.00 62.78 83 VAL A N 1
ATOM 682 C CA . VAL A 1 83 ? -16.858 1.502 20.561 1.00 62.78 83 VAL A CA 1
ATOM 683 C C . VAL A 1 83 ? -16.220 1.980 21.883 1.00 62.78 83 VAL A C 1
ATOM 685 O O . VAL A 1 83 ? -16.916 2.163 22.873 1.00 62.78 83 VAL A O 1
ATOM 688 N N . SER A 1 84 ? -14.917 2.266 21.949 1.00 62.22 84 SER A N 1
ATOM 689 C CA . SER A 1 84 ? -14.317 2.765 23.202 1.00 62.22 84 SER A CA 1
ATOM 690 C C . SER A 1 84 ? -14.583 4.257 23.425 1.00 62.22 84 SER A C 1
ATOM 692 O O . SER A 1 84 ? -13.830 5.105 22.949 1.00 62.22 84 SER A O 1
ATOM 694 N N . SER A 1 85 ? -15.631 4.589 24.182 1.00 54.94 85 SER A N 1
ATOM 695 C CA . SER A 1 85 ? -15.922 5.959 24.618 1.00 54.94 85 SER A CA 1
ATOM 696 C C . SER A 1 85 ? -15.706 6.146 26.121 1.00 54.94 85 SER A C 1
ATOM 698 O O . SER A 1 85 ? -16.647 6.040 26.893 1.00 54.94 85 SER A O 1
ATOM 700 N N . GLU A 1 86 ? -14.482 6.510 26.499 1.00 55.62 86 GLU A N 1
ATOM 701 C CA . GLU A 1 86 ? -14.149 7.216 27.747 1.00 55.62 86 GLU A CA 1
ATOM 702 C C . GLU A 1 86 ? -12.906 8.087 27.454 1.00 55.62 86 GLU A C 1
ATOM 704 O O . GLU A 1 86 ? -11.792 7.781 27.842 1.00 55.62 86 GLU A O 1
ATOM 709 N N . ARG A 1 87 ? -13.071 9.147 26.642 1.00 50.06 87 ARG A N 1
ATOM 710 C CA . ARG A 1 87 ? -12.053 10.188 26.337 1.00 50.06 87 ARG A CA 1
ATOM 711 C C . ARG A 1 87 ? -10.692 9.667 25.792 1.00 50.06 87 ARG A C 1
ATOM 713 O O . ARG A 1 87 ? -9.718 9.591 26.523 1.00 50.06 87 ARG A O 1
ATOM 720 N N . TYR A 1 88 ? -10.599 9.424 24.477 1.00 58.75 88 TYR A N 1
ATOM 721 C CA . TYR A 1 88 ? -9.352 9.137 23.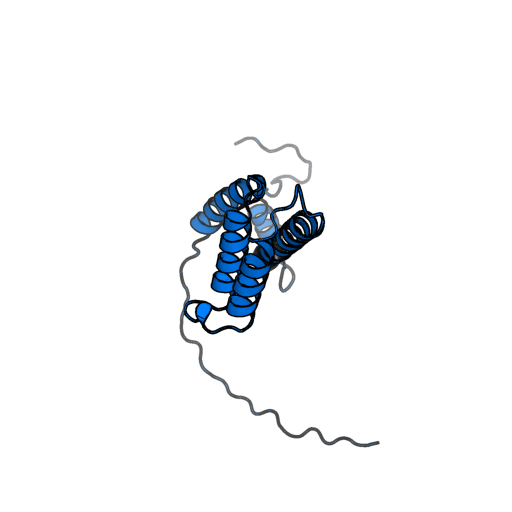723 1.00 58.75 88 TYR A CA 1
ATOM 722 C C . TYR A 1 88 ? -8.555 7.919 24.215 1.00 58.75 88 TYR A C 1
ATOM 724 O O . TYR A 1 88 ? -7.472 8.024 24.790 1.00 58.75 88 TYR A O 1
ATOM 732 N N . CYS A 1 89 ? -9.078 6.723 23.945 1.00 74.12 89 CYS A N 1
ATOM 733 C CA . CYS A 1 89 ? -8.312 5.507 24.178 1.00 74.12 89 CYS A CA 1
ATOM 734 C C . CYS A 1 89 ? -7.095 5.484 23.235 1.00 74.12 89 CYS A C 1
ATOM 736 O O . CYS A 1 89 ? -7.252 5.328 22.023 1.00 74.12 89 CYS A O 1
ATOM 738 N N . ARG A 1 90 ? -5.883 5.592 23.795 1.00 80.19 90 ARG A N 1
ATOM 739 C CA . ARG A 1 90 ? -4.599 5.456 23.077 1.00 80.19 90 ARG A CA 1
ATOM 740 C C . ARG A 1 90 ? -4.563 4.225 22.165 1.00 80.19 90 ARG A C 1
ATOM 742 O O . ARG A 1 90 ? -3.990 4.284 21.086 1.00 80.19 90 ARG A O 1
ATOM 749 N N . ALA A 1 91 ? -5.236 3.143 22.558 1.00 82.00 91 ALA A N 1
ATOM 750 C CA . ALA A 1 91 ? -5.347 1.929 21.756 1.00 82.00 91 ALA A CA 1
ATOM 751 C C . ALA A 1 91 ? -6.045 2.156 20.400 1.00 82.00 91 ALA A C 1
ATOM 753 O O . ALA A 1 91 ? -5.680 1.526 19.412 1.00 82.00 91 ALA A O 1
ATOM 754 N N . GLN A 1 92 ? -7.023 3.066 20.315 1.00 82.19 92 GLN A N 1
ATOM 755 C CA . GLN A 1 92 ? -7.680 3.402 19.049 1.00 82.19 92 GLN A CA 1
ATOM 756 C C . GLN A 1 92 ? -6.742 4.187 18.127 1.00 82.19 92 GLN A C 1
ATOM 758 O O . GLN A 1 92 ? -6.684 3.908 16.928 1.00 82.19 92 GLN A O 1
ATOM 763 N N . GLU A 1 93 ? -6.010 5.156 18.678 1.00 84.50 93 GLU A N 1
ATOM 764 C CA . GLU A 1 93 ? -5.019 5.935 17.931 1.00 84.50 93 GLU A CA 1
ATOM 765 C C . GLU A 1 93 ? -3.875 5.046 17.447 1.00 84.50 93 GLU A C 1
ATOM 767 O O . GLU A 1 93 ? -3.494 5.115 16.280 1.00 84.50 93 GLU A O 1
ATOM 772 N N . GLU A 1 94 ? -3.391 4.151 18.308 1.00 87.38 94 GLU A N 1
ATOM 773 C CA . GLU A 1 94 ? -2.382 3.153 17.972 1.00 87.38 94 GLU A CA 1
ATOM 774 C C . GLU A 1 94 ? -2.889 2.214 16.875 1.00 87.38 94 GLU A C 1
ATOM 776 O O . GLU A 1 94 ? -2.243 2.081 15.839 1.00 87.38 94 GLU A O 1
ATOM 781 N N . ALA A 1 95 ? -4.093 1.652 17.014 1.00 87.81 95 ALA A N 1
ATOM 782 C CA . ALA A 1 95 ? -4.681 0.793 15.989 1.00 87.81 95 ALA A CA 1
ATOM 783 C C . ALA A 1 95 ? -4.872 1.520 14.647 1.00 87.81 95 ALA A C 1
ATOM 785 O O . ALA A 1 95 ? -4.657 0.932 13.578 1.00 87.81 95 ALA A O 1
ATOM 786 N N . LEU A 1 96 ? -5.259 2.799 14.675 1.00 88.88 96 LEU A N 1
ATOM 787 C CA . LEU A 1 96 ? -5.375 3.626 13.477 1.00 88.88 96 LEU A CA 1
ATOM 788 C C . LEU A 1 96 ? -4.002 3.886 12.848 1.00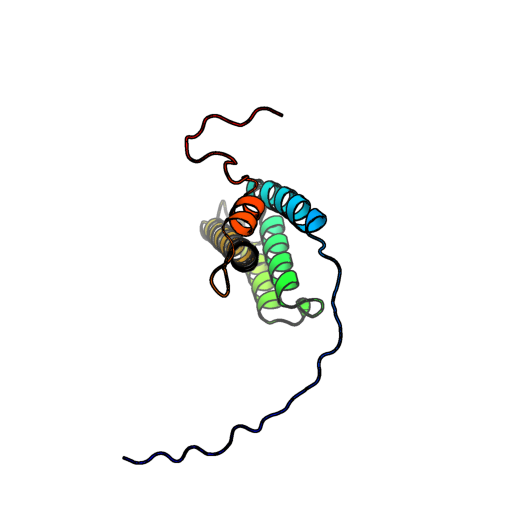 88.88 96 LEU A C 1
ATOM 790 O O . LEU A 1 96 ? -3.866 3.719 11.635 1.00 88.88 96 LEU A O 1
ATOM 794 N N . HIS A 1 97 ? -2.996 4.235 13.649 1.00 90.56 97 HIS A N 1
ATOM 795 C CA . HIS A 1 97 ? -1.628 4.459 13.189 1.00 90.56 97 HIS A CA 1
ATOM 796 C C . HIS A 1 97 ? -1.033 3.188 12.574 1.00 90.56 97 HIS A C 1
ATOM 798 O O . HIS A 1 97 ? -0.563 3.201 11.437 1.00 90.56 97 HIS A O 1
ATOM 804 N N . THR A 1 98 ? -1.155 2.053 13.259 1.00 91.88 98 THR A N 1
ATOM 805 C CA . THR A 1 98 ? -0.752 0.738 12.755 1.00 91.88 98 THR A CA 1
ATOM 806 C C . THR A 1 98 ? -1.446 0.415 11.431 1.00 91.88 98 THR A C 1
ATOM 808 O O . THR A 1 98 ? -0.800 -0.005 10.471 1.00 91.88 98 THR A O 1
ATOM 811 N N . SER A 1 99 ? -2.752 0.676 11.326 1.00 91.69 99 SER A N 1
ATOM 812 C CA . SER A 1 99 ? -3.507 0.464 10.085 1.00 91.69 99 SER A CA 1
ATOM 813 C C . SER A 1 99 ? -3.031 1.363 8.937 1.00 91.69 99 SER A C 1
ATOM 815 O O . SER A 1 99 ? -2.978 0.921 7.787 1.00 91.69 99 SER A O 1
ATOM 817 N N . GLN A 1 100 ? -2.667 2.616 9.220 1.00 91.19 100 GLN A N 1
ATOM 818 C CA . GLN A 1 100 ? -2.088 3.530 8.230 1.00 91.19 100 GLN A CA 1
ATOM 819 C C . GLN A 1 100 ? -0.727 3.034 7.742 1.00 91.19 100 GLN A C 1
ATOM 821 O O . GLN A 1 100 ? -0.487 3.016 6.533 1.00 91.19 100 GLN A O 1
ATOM 826 N N . SER A 1 101 ? 0.129 2.580 8.658 1.00 93.94 101 SER A N 1
ATOM 827 C CA . SER A 1 101 ? 1.431 1.996 8.333 1.00 93.94 101 SER A CA 1
ATOM 828 C C . SER A 1 101 ? 1.278 0.777 7.424 1.00 93.94 101 SER A C 1
ATOM 830 O O . SER A 1 101 ? 1.946 0.691 6.393 1.00 93.94 101 SER A O 1
ATOM 832 N N . TYR A 1 102 ? 0.321 -0.111 7.711 1.00 93.75 102 TYR A N 1
ATOM 833 C CA . TYR A 1 102 ? 0.018 -1.243 6.833 1.00 93.75 102 TYR A CA 1
ATOM 834 C C . TYR A 1 102 ? -0.516 -0.819 5.464 1.00 93.75 102 TYR A C 1
ATOM 836 O O . TYR A 1 102 ? -0.114 -1.385 4.448 1.00 93.75 102 TYR A O 1
ATOM 844 N N . LEU A 1 103 ? -1.397 0.181 5.401 1.00 93.12 103 LEU A N 1
ATOM 845 C CA . LEU A 1 103 ? -1.885 0.698 4.123 1.00 93.12 103 LEU A CA 1
ATOM 846 C C . LEU A 1 103 ? -0.738 1.271 3.276 1.00 93.12 103 LEU A C 1
ATOM 848 O O . LEU A 1 103 ? -0.665 0.994 2.079 1.00 93.12 103 LEU A O 1
ATOM 852 N N . CYS A 1 104 ? 0.166 2.027 3.900 1.00 92.19 104 CYS A N 1
ATOM 853 C CA . CYS A 1 104 ? 1.365 2.552 3.254 1.00 92.19 104 CYS A CA 1
ATOM 854 C C . CYS A 1 104 ? 2.252 1.417 2.724 1.00 92.19 104 CYS A C 1
ATOM 856 O O . CYS A 1 104 ? 2.659 1.440 1.561 1.00 92.19 104 CYS A O 1
ATOM 858 N N . LEU A 1 105 ? 2.491 0.383 3.535 1.00 93.38 105 LEU A N 1
ATOM 859 C CA . LEU A 1 105 ? 3.269 -0.791 3.141 1.00 93.38 105 LEU A CA 1
ATOM 860 C C . LEU A 1 105 ? 2.656 -1.509 1.930 1.00 93.38 105 LEU A C 1
ATOM 862 O O . LEU A 1 105 ? 3.348 -1.754 0.944 1.00 93.38 105 LEU A O 1
ATOM 866 N N . LEU A 1 106 ? 1.357 -1.816 1.968 1.00 91.88 106 LEU A N 1
ATOM 867 C CA . LEU A 1 106 ? 0.675 -2.520 0.876 1.00 91.88 106 LEU A CA 1
ATOM 868 C C . LEU A 1 106 ? 0.746 -1.724 -0.429 1.00 91.88 106 LEU A C 1
ATOM 870 O O . LEU A 1 106 ? 1.124 -2.246 -1.480 1.00 91.88 106 LEU A O 1
ATOM 874 N N . ALA A 1 107 ? 0.429 -0.436 -0.348 1.00 90.38 107 ALA A N 1
ATOM 875 C CA . ALA A 1 107 ? 0.383 0.420 -1.515 1.00 90.38 107 ALA 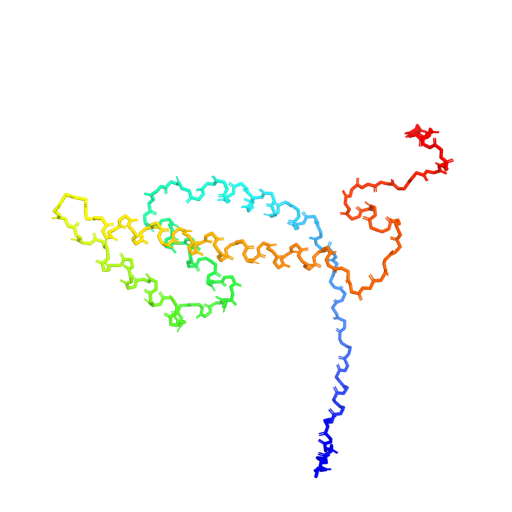A CA 1
ATOM 876 C C . ALA A 1 107 ? 1.795 0.707 -2.074 1.00 90.38 107 ALA A C 1
ATOM 878 O O . ALA A 1 107 ? 1.970 0.758 -3.293 1.00 90.38 107 ALA A O 1
ATOM 879 N N . SER A 1 108 ? 2.814 0.834 -1.213 1.00 90.75 108 SER A N 1
ATOM 880 C CA . SER A 1 108 ? 4.214 1.007 -1.633 1.00 90.75 108 SER A CA 1
ATOM 881 C C . SER A 1 108 ? 4.777 -0.268 -2.248 1.00 90.75 108 SER A C 1
ATOM 883 O O . SER A 1 108 ? 5.473 -0.188 -3.253 1.00 90.75 108 SER A O 1
ATOM 885 N N . THR A 1 109 ? 4.397 -1.441 -1.740 1.00 92.50 109 THR A N 1
ATOM 886 C CA . THR A 1 109 ? 4.764 -2.735 -2.333 1.00 92.50 109 THR A CA 1
ATOM 887 C C . THR A 1 109 ? 4.182 -2.874 -3.738 1.00 92.50 109 THR A C 1
ATOM 889 O O . THR A 1 109 ? 4.897 -3.216 -4.678 1.00 92.50 109 THR A O 1
ATOM 892 N N . ARG A 1 110 ? 2.901 -2.530 -3.930 1.00 90.00 110 ARG A N 1
ATOM 893 C CA . ARG A 1 110 ? 2.275 -2.521 -5.263 1.00 90.00 110 ARG A CA 1
ATOM 894 C C . ARG A 1 110 ? 2.997 -1.570 -6.218 1.00 90.00 110 ARG A C 1
ATOM 896 O O . ARG A 1 110 ? 3.222 -1.910 -7.379 1.00 90.00 110 ARG A O 1
ATOM 903 N N . LEU A 1 111 ? 3.351 -0.382 -5.731 1.00 90.31 111 LEU A N 1
ATOM 904 C CA . LEU A 1 111 ? 4.085 0.614 -6.505 1.00 90.31 111 LEU A CA 1
ATOM 905 C C . LEU A 1 111 ? 5.482 0.122 -6.882 1.00 90.31 111 LEU A C 1
ATOM 907 O O . LEU A 1 111 ? 5.894 0.259 -8.030 1.00 90.31 111 LEU A O 1
ATOM 911 N N . HIS A 1 112 ? 6.182 -0.469 -5.918 1.00 90.44 112 HIS A N 1
ATOM 912 C CA . HIS A 1 112 ? 7.502 -1.043 -6.095 1.00 90.44 112 HIS A CA 1
ATOM 913 C C . HIS A 1 112 ? 7.478 -2.133 -7.164 1.00 90.44 112 HIS A C 1
ATOM 915 O O . HIS A 1 112 ? 8.285 -2.071 -8.078 1.00 90.44 112 HIS A O 1
ATOM 921 N N . LEU A 1 113 ? 6.511 -3.055 -7.131 1.00 90.69 113 LEU A N 1
ATOM 922 C CA . LEU A 1 113 ? 6.367 -4.082 -8.168 1.00 90.69 113 LEU A CA 1
ATOM 923 C C . LEU A 1 113 ? 6.100 -3.479 -9.552 1.00 90.69 113 LEU A C 1
ATOM 925 O O . LEU A 1 113 ? 6.661 -3.937 -10.541 1.00 90.69 113 LEU A O 1
ATOM 929 N N . ALA A 1 114 ? 5.278 -2.430 -9.636 1.00 89.12 114 ALA A N 1
ATOM 930 C CA . ALA A 1 114 ? 5.023 -1.745 -10.900 1.00 89.12 114 ALA A CA 1
ATOM 931 C C . ALA A 1 114 ? 6.289 -1.070 -11.457 1.00 89.12 114 ALA A C 1
ATOM 933 O O . ALA A 1 114 ? 6.564 -1.172 -12.650 1.00 89.12 114 ALA A O 1
ATOM 934 N N . LEU A 1 115 ? 7.071 -0.411 -10.596 1.00 88.94 115 LEU A N 1
ATOM 935 C CA . LEU A 1 115 ? 8.355 0.190 -10.966 1.00 88.94 115 LEU A CA 1
ATOM 936 C C . LEU A 1 115 ? 9.388 -0.864 -11.340 1.00 88.94 115 LEU A C 1
ATOM 938 O O . LEU A 1 115 ? 10.072 -0.716 -12.345 1.00 88.94 115 LEU A O 1
ATOM 942 N N . HIS A 1 116 ? 9.477 -1.929 -10.551 1.00 89.81 116 HIS A N 1
ATOM 943 C CA . HIS A 1 116 ? 10.357 -3.052 -10.807 1.00 89.81 116 HIS A CA 1
ATOM 944 C C . HIS A 1 116 ? 10.038 -3.653 -12.174 1.00 89.81 116 HIS A C 1
ATOM 946 O O . HIS A 1 116 ? 10.918 -3.763 -13.007 1.00 89.81 116 HIS A O 1
ATOM 952 N N . ASN A 1 117 ? 8.774 -3.930 -12.485 1.00 86.25 117 ASN A N 1
ATOM 953 C CA . ASN A 1 117 ? 8.406 -4.466 -13.796 1.00 86.25 117 ASN A CA 1
ATOM 954 C C . ASN A 1 117 ? 8.733 -3.520 -14.963 1.00 86.25 117 ASN A C 1
ATOM 956 O O . ASN A 1 117 ? 9.029 -3.994 -16.056 1.00 86.25 117 ASN A O 1
ATOM 960 N N . LEU A 1 118 ? 8.677 -2.202 -14.746 1.00 84.88 118 LEU A N 1
ATOM 961 C CA . LEU A 1 118 ? 8.981 -1.213 -15.779 1.00 84.88 118 LEU A CA 1
ATOM 962 C C . LEU A 1 118 ? 10.494 -1.064 -16.011 1.00 84.88 118 LEU A C 1
ATOM 964 O O . LEU A 1 118 ? 10.956 -1.082 -17.151 1.00 84.88 118 LEU A O 1
ATOM 968 N N . TYR A 1 119 ? 11.260 -0.926 -14.931 1.00 85.00 119 TYR A N 1
ATOM 969 C CA . TYR A 1 119 ? 12.667 -0.528 -14.990 1.00 85.00 119 TYR A CA 1
ATOM 970 C C . TYR A 1 119 ? 13.653 -1.679 -14.790 1.00 85.00 119 TYR A C 1
ATOM 972 O O . TYR A 1 119 ? 14.798 -1.565 -15.218 1.00 85.00 119 TYR A O 1
ATOM 980 N N . HIS A 1 120 ? 13.245 -2.788 -14.173 1.00 85.06 120 HIS A N 1
ATOM 981 C CA . HIS A 1 120 ? 14.117 -3.945 -14.011 1.00 85.06 120 HIS A CA 1
ATOM 982 C C . HIS A 1 120 ? 14.353 -4.598 -15.378 1.00 85.06 120 HIS A C 1
ATOM 984 O O . HIS A 1 120 ? 13.445 -5.162 -15.996 1.00 85.06 120 HIS A O 1
ATOM 990 N N . GLY A 1 121 ? 15.580 -4.477 -15.881 1.00 77.00 121 GLY A N 1
ATOM 991 C CA . GLY A 1 121 ? 16.013 -5.134 -17.107 1.00 77.00 121 GLY A CA 1
ATOM 992 C C . GLY A 1 121 ? 16.212 -6.628 -16.870 1.00 77.00 121 GLY A C 1
ATOM 993 O O . GLY A 1 121 ? 16.848 -7.022 -15.900 1.00 77.00 121 GLY A O 1
ATOM 994 N N . LYS A 1 122 ? 15.702 -7.471 -17.774 1.00 69.19 122 LYS A N 1
ATOM 995 C CA . LYS A 1 122 ? 15.993 -8.918 -17.790 1.00 69.19 122 LYS A CA 1
ATOM 996 C C . LYS A 1 122 ? 17.358 -9.248 -18.432 1.00 69.19 122 LYS A C 1
ATOM 998 O O . LYS A 1 122 ? 17.629 -10.411 -18.702 1.00 69.19 122 LYS A O 1
ATOM 1003 N N . GLY A 1 123 ? 18.177 -8.234 -18.722 1.00 79.12 123 GLY A N 1
ATOM 1004 C CA . GLY A 1 123 ? 19.447 -8.326 -19.445 1.00 79.12 123 GLY A CA 1
ATOM 1005 C C . GLY A 1 123 ? 19.934 -6.946 -19.901 1.00 79.12 123 GLY A C 1
ATOM 1006 O O . GLY A 1 123 ? 19.373 -5.926 -19.489 1.00 79.12 123 GLY A O 1
ATOM 1007 N N . GLU A 1 124 ? 20.954 -6.917 -20.760 1.00 76.88 124 GLU A N 1
ATOM 1008 C CA . GLU A 1 124 ? 21.454 -5.678 -21.367 1.00 76.88 124 GLU A CA 1
ATOM 1009 C C . GLU A 1 124 ? 20.457 -5.131 -22.401 1.00 76.88 124 GLU A C 1
ATOM 1011 O O . GLU A 1 124 ? 19.965 -5.860 -23.263 1.00 76.88 124 GLU A O 1
ATOM 1016 N N . ARG A 1 125 ? 20.135 -3.838 -22.291 1.00 81.56 125 ARG A N 1
ATOM 1017 C CA . ARG A 1 125 ? 19.317 -3.084 -23.253 1.00 81.56 125 ARG A CA 1
ATOM 1018 C C . ARG A 1 125 ? 20.199 -2.078 -23.977 1.00 81.56 125 ARG A C 1
ATOM 1020 O O . ARG A 1 125 ? 21.156 -1.571 -23.392 1.00 81.56 125 ARG A O 1
ATOM 1027 N N . ALA A 1 126 ? 19.845 -1.758 -25.219 1.00 85.56 126 ALA A N 1
ATOM 1028 C CA . ALA A 1 126 ? 20.546 -0.732 -25.978 1.00 85.56 126 ALA A CA 1
ATOM 1029 C C . ALA A 1 126 ? 20.453 0.630 -25.253 1.00 85.56 126 ALA A C 1
ATOM 1031 O O . ALA A 1 126 ? 19.396 0.957 -24.694 1.00 85.56 126 ALA A O 1
ATOM 1032 N N . PRO A 1 127 ? 21.529 1.437 -25.234 1.00 83.56 127 PRO A N 1
ATOM 1033 C CA . PRO A 1 127 ? 21.548 2.713 -24.519 1.00 83.56 127 PRO A CA 1
ATOM 1034 C C . PRO A 1 127 ? 20.475 3.692 -25.027 1.00 83.56 127 PRO A C 1
ATOM 1036 O O . PRO A 1 127 ? 19.965 4.498 -24.247 1.00 83.56 127 PRO A O 1
ATOM 1039 N N . GLU A 1 128 ? 20.064 3.582 -26.293 1.00 85.62 128 GLU A N 1
ATOM 1040 C CA . GLU A 1 128 ? 18.977 4.351 -26.913 1.00 85.62 128 GLU A CA 1
ATOM 1041 C C . GLU A 1 128 ? 17.634 4.055 -26.239 1.00 85.62 128 GLU A C 1
ATOM 1043 O O . GLU A 1 128 ? 16.867 4.965 -25.917 1.00 85.62 128 GLU A O 1
ATOM 1048 N N . GLU A 1 129 ? 17.363 2.772 -26.007 1.00 84.25 129 GLU A N 1
ATOM 1049 C CA . GLU A 1 129 ? 16.117 2.278 -25.426 1.00 84.25 129 GLU A CA 1
ATOM 1050 C C . GLU A 1 129 ? 16.016 2.665 -23.946 1.00 84.25 129 GLU A C 1
ATOM 1052 O O . GLU A 1 129 ? 14.968 3.118 -23.479 1.00 84.25 129 GLU A O 1
ATOM 1057 N N . VAL A 1 130 ? 17.129 2.556 -23.213 1.00 85.69 130 VAL A N 1
ATOM 1058 C CA . VAL A 1 130 ? 17.208 2.969 -21.806 1.00 85.69 130 VAL A CA 1
ATOM 1059 C C . VAL A 1 130 ? 17.026 4.480 -21.675 1.00 85.69 130 VAL A C 1
ATOM 1061 O O . VAL A 1 130 ? 16.242 4.915 -20.830 1.00 85.69 130 VAL A O 1
ATOM 1064 N N . ALA A 1 131 ? 17.684 5.278 -22.525 1.00 85.88 131 ALA A N 1
ATOM 1065 C CA . ALA A 1 131 ? 17.511 6.728 -22.546 1.00 85.88 131 ALA A CA 1
ATOM 1066 C C . ALA A 1 131 ? 16.042 7.099 -22.801 1.00 85.88 131 ALA A C 1
ATOM 1068 O O . ALA A 1 131 ? 15.459 7.858 -22.024 1.00 85.88 131 ALA A O 1
ATOM 1069 N N . GLY A 1 132 ? 15.405 6.486 -23.804 1.00 86.00 132 GLY A N 1
ATOM 1070 C CA . GLY A 1 132 ? 13.989 6.707 -24.104 1.00 86.00 132 GLY A CA 1
ATOM 1071 C C . GLY A 1 132 ? 13.053 6.353 -22.942 1.00 86.00 132 GLY A C 1
ATOM 1072 O O . GLY A 1 132 ? 12.109 7.093 -22.665 1.00 86.00 132 GLY A O 1
ATOM 1073 N N . MET A 1 133 ? 13.338 5.276 -22.203 1.00 83.88 133 MET A N 1
ATOM 1074 C CA . MET A 1 133 ? 12.533 4.817 -21.061 1.00 83.88 133 MET A CA 1
ATOM 1075 C C . MET A 1 133 ? 12.471 5.823 -19.904 1.00 83.88 133 MET A C 1
ATOM 1077 O O . MET A 1 133 ? 11.457 5.912 -19.206 1.00 83.88 133 MET A O 1
ATOM 1081 N N . VAL A 1 134 ? 13.542 6.589 -19.695 1.00 86.38 134 VAL A N 1
ATOM 1082 C CA . VAL A 1 134 ? 13.603 7.647 -18.673 1.00 86.38 134 VAL A CA 1
ATOM 1083 C C . VAL A 1 134 ? 13.249 9.034 -19.224 1.00 86.38 134 VAL A C 1
ATOM 1085 O O . VAL A 1 134 ? 13.273 10.009 -18.476 1.00 86.38 134 VAL A O 1
ATOM 1088 N N . GLY A 1 135 ? 12.878 9.135 -20.506 1.00 85.25 135 GLY A N 1
ATOM 1089 C CA . GLY A 1 135 ? 12.542 10.401 -21.168 1.00 85.25 135 GLY A CA 1
ATOM 1090 C C . GLY A 1 135 ? 13.760 11.227 -21.593 1.00 85.25 135 GLY A C 1
ATOM 1091 O O . GLY A 1 135 ? 13.645 12.436 -21.783 1.00 85.25 135 GLY A O 1
ATOM 1092 N N . LEU A 1 136 ? 14.920 10.590 -21.732 1.00 85.81 136 LEU A N 1
ATOM 1093 C CA . LEU A 1 136 ? 16.158 11.186 -22.222 1.00 85.81 136 LEU A CA 1
ATOM 1094 C C . LEU A 1 136 ? 16.407 10.786 -23.683 1.00 85.81 136 LEU A C 1
ATOM 1096 O O . LEU A 1 136 ? 15.811 9.853 -24.218 1.00 85.81 136 LEU A O 1
ATOM 1100 N N . ARG A 1 137 ? 17.309 11.510 -24.346 1.00 83.00 137 ARG A N 1
ATOM 1101 C CA . ARG A 1 137 ? 17.791 11.184 -25.692 1.00 83.00 137 ARG A CA 1
ATOM 1102 C C . ARG A 1 137 ? 19.303 11.050 -25.666 1.00 83.00 137 ARG A C 1
ATOM 1104 O O . ARG A 1 137 ? 19.969 11.758 -24.912 1.00 83.00 137 ARG A O 1
ATOM 1111 N N . LEU A 1 138 ? 19.830 10.150 -26.490 1.00 82.44 138 LEU A N 1
ATOM 1112 C CA . LEU A 1 138 ? 21.270 10.045 -26.678 1.00 82.44 138 LEU A CA 1
ATOM 1113 C C . LEU A 1 138 ? 21.812 11.285 -27.395 1.00 82.44 138 LEU A C 1
ATOM 1115 O O . LEU A 1 138 ? 21.165 11.787 -28.319 1.00 82.44 138 LEU A O 1
ATOM 1119 N N . PRO A 1 139 ? 22.999 11.767 -26.999 1.00 80.06 139 PRO A N 1
ATOM 1120 C CA . PRO A 1 139 ? 23.652 12.862 -27.691 1.00 80.06 139 PRO A CA 1
ATOM 1121 C C . PRO A 1 139 ? 24.101 12.413 -29.087 1.00 80.06 139 PRO A C 1
ATOM 1123 O O . PRO A 1 139 ? 24.754 11.385 -29.241 1.00 80.06 139 PRO A O 1
ATOM 1126 N N . THR A 1 140 ? 23.789 13.210 -30.109 1.00 74.62 140 THR A N 1
ATOM 1127 C CA . THR A 1 140 ? 24.197 12.944 -31.502 1.00 74.62 140 THR A CA 1
ATOM 1128 C C . THR A 1 140 ? 25.688 13.206 -31.740 1.00 74.62 140 THR A C 1
ATOM 1130 O O . THR A 1 140 ? 26.258 12.683 -32.693 1.00 74.62 140 THR A O 1
ATOM 1133 N N . GLN A 1 141 ? 26.339 13.997 -30.877 1.00 74.75 141 GLN A N 1
ATOM 1134 C CA . GLN A 1 141 ? 27.773 14.272 -30.955 1.00 74.75 141 GLN A CA 1
ATOM 1135 C C . GLN A 1 141 ? 28.516 13.876 -29.668 1.00 74.75 141 GLN A C 1
ATOM 1137 O O . GLN A 1 141 ? 28.096 14.277 -28.573 1.00 74.75 141 GLN A O 1
ATOM 1142 N N . PRO A 1 142 ? 29.664 13.178 -29.786 1.00 65.69 142 PRO A N 1
ATOM 1143 C CA . PRO A 1 142 ? 30.576 12.913 -28.678 1.00 65.69 142 PRO A CA 1
ATOM 1144 C C . PRO A 1 142 ? 31.301 14.219 -28.310 1.00 65.69 142 PRO A C 1
ATOM 1146 O O . PRO A 1 142 ? 32.394 14.505 -28.783 1.00 65.69 142 PRO A O 1
ATOM 1149 N N . GLY A 1 143 ? 30.639 15.080 -27.539 1.00 68.69 143 GLY A N 1
ATOM 1150 C CA . GLY A 1 143 ? 31.157 16.415 -27.207 1.00 68.69 143 GLY A CA 1
ATOM 1151 C C . GLY A 1 143 ? 30.144 17.384 -26.597 1.00 68.69 143 GLY A C 1
ATOM 1152 O O . GLY A 1 143 ? 30.516 18.484 -26.199 1.00 68.69 143 GLY A O 1
ATOM 1153 N N . GLY A 1 144 ? 28.866 16.998 -26.495 1.00 62.06 144 GLY A N 1
ATOM 1154 C CA . GLY A 1 144 ? 27.880 17.724 -25.684 1.00 62.06 144 GLY A CA 1
ATOM 1155 C C . GLY A 1 144 ? 27.401 19.068 -26.248 1.00 62.06 144 GLY A C 1
ATOM 1156 O O . GLY A 1 144 ? 26.767 19.826 -25.519 1.00 62.06 144 GLY A O 1
ATOM 1157 N N . LYS A 1 145 ? 27.657 19.373 -27.526 1.00 59.12 145 LYS A N 1
ATOM 1158 C CA . LYS A 1 145 ? 27.182 20.596 -28.195 1.00 59.12 145 LYS A CA 1
ATOM 1159 C C . LYS A 1 145 ? 26.329 20.241 -29.412 1.00 59.12 145 LYS A C 1
ATOM 1161 O O . LYS A 1 145 ? 26.821 20.202 -30.528 1.00 59.12 145 LYS A O 1
ATOM 1166 N N . GLY A 1 146 ? 25.054 19.936 -29.194 1.00 58.62 146 GLY A N 1
ATOM 1167 C CA . GLY A 1 146 ? 24.143 19.605 -30.290 1.00 58.62 146 GLY A CA 1
ATOM 1168 C C . GLY A 1 146 ? 22.761 19.204 -29.799 1.00 58.62 146 GLY A C 1
ATOM 1169 O O . GLY A 1 146 ? 22.414 18.030 -29.860 1.00 58.62 146 GLY A O 1
ATOM 1170 N N . TRP A 1 147 ? 21.996 20.172 -29.287 1.00 57.72 147 TRP A N 1
ATOM 1171 C CA . TRP A 1 147 ? 20.567 20.001 -28.979 1.00 57.72 147 TRP A CA 1
ATOM 1172 C C . TRP A 1 147 ? 19.662 20.823 -29.913 1.00 57.72 147 TRP A C 1
ATOM 1174 O O . TRP A 1 147 ? 18.452 20.842 -29.718 1.00 57.72 147 TRP A O 1
ATOM 1184 N N . GLU A 1 148 ? 20.221 21.493 -30.926 1.00 58.19 148 GLU A N 1
ATOM 1185 C CA . GLU A 1 148 ? 19.448 22.292 -31.881 1.00 58.19 148 GLU A CA 1
ATOM 1186 C C . GLU A 1 148 ? 18.991 21.445 -33.073 1.00 58.19 148 GLU A C 1
ATOM 1188 O O . GLU A 1 148 ? 19.791 21.089 -33.942 1.00 58.19 148 GLU A O 1
ATOM 1193 N N . LYS A 1 149 ? 17.691 21.136 -33.088 1.00 53.72 149 LYS A N 1
ATOM 1194 C CA . LYS A 1 149 ? 16.812 21.143 -34.265 1.00 53.72 149 LYS A CA 1
ATOM 1195 C C . LYS A 1 149 ? 15.368 21.335 -33.817 1.00 53.72 149 LYS A C 1
ATOM 1197 O O . LYS A 1 149 ? 14.938 20.582 -32.915 1.00 53.72 149 LYS A O 1
#

Sequence (149 aa):
MEFPLSECGSVVLKSKLCQEPIETLGFQEKWRRDKLRFKMAALISPLRVCRGILKEIRALKGREYKQTLAYNYVLDQFRKNQVSSERYCRAQEEALHTSQSYLCLLASTRLHLALHNLYHGKGERAPEEVAGMVGLRLPTQPGGKGWEK

pLDDT: mean 71.72, std 21.09, range [29.94, 94.25]

InterPro domains:
  IPR037667 Protein FMC1 homologue [PTHR31716] (30-149)

Radius of gyration: 24.07 Å; chains: 1; bounding box: 48×62×62 Å

Foldseek 3Di:
DDDDDDDDDDDPDDDDDPPPDDPVVVVVVVVVVLVVVLVVLDPQDLVSLLVLVLVLCCVVPPPCSCVDPVNVVSVVLSVVLPPDPDPDDVVNVVSSVVSSVVSCVSSVVVVVVVVCVLQVDPDDDDPQVNCVSVPHGDDPDPPPPDPDD